Protein AF-A0A660YUV0-F1 (afdb_monomer_lite)

Foldseek 3Di:
DLPDDLVRQCVAQQRHNQLSVVSPVCSVPDFDAALVSSVVSRGLSLRRQVPDDRVNHRHDDDPVSVPPD

pLDDT: mean 91.66, std 12.8, range [43.25, 98.69]

Secondary structure (DSSP, 8-state):
-TT--HHHHHTSTT--HHHHHHHHHHTTTS---SHHHHHHTT--HHHHTTT--BTTBPPP--GGGTT--

Radius of gyration: 10.94 Å; chains: 1; bounding box: 30×25×21 Å

Sequence (69 aa):
VNTASKEQLLRVPGIGPKSARRILKLRRQHRFRDLKDLSAVGAIASRSAQFVLLNGKRPQMSKQLQFGL

Structure (mmCIF, N/CA/C/O backbone):
data_AF-A0A660YUV0-F1
#
_entry.id   AF-A0A660YUV0-F1
#
loop_
_atom_site.group_PDB
_atom_site.id
_atom_site.type_symbol
_atom_site.label_atom_id
_atom_site.label_alt_id
_atom_site.label_comp_id
_atom_site.label_asym_id
_atom_site.label_entity_id
_atom_site.label_seq_id
_atom_site.pdbx_PDB_ins_code
_atom_site.Cartn_x
_atom_site.Cartn_y
_atom_site.Cartn_z
_atom_site.occupancy
_atom_site.B_iso_or_equiv
_atom_site.auth_seq_id
_atom_site.auth_comp_id
_atom_site.auth_asym_id
_atom_site.auth_atom_id
_atom_site.pdbx_PDB_model_num
ATOM 1 N N . VAL A 1 1 ? -6.261 -3.837 2.180 1.00 97.56 1 VAL A N 1
ATOM 2 C CA . VAL A 1 1 ? -5.880 -2.966 1.032 1.00 97.56 1 VAL A CA 1
ATOM 3 C C . VAL A 1 1 ? -7.061 -2.561 0.152 1.00 97.56 1 VAL A C 1
ATOM 5 O O . VAL A 1 1 ? -7.317 -1.369 0.029 1.00 97.56 1 VAL A O 1
ATOM 8 N N . ASN A 1 2 ? -7.791 -3.507 -0.454 1.00 98.12 2 ASN A N 1
ATOM 9 C CA . ASN A 1 2 ? -8.800 -3.206 -1.490 1.0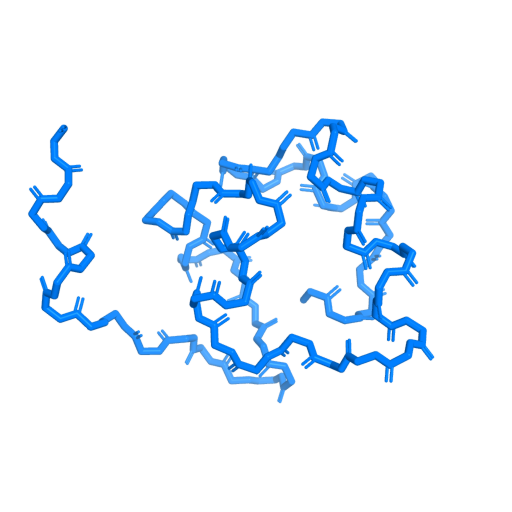0 98.12 2 ASN A CA 1
ATOM 10 C C . ASN A 1 2 ? -9.959 -2.291 -1.050 1.00 98.12 2 ASN A C 1
ATOM 12 O O . ASN A 1 2 ? -10.586 -1.671 -1.899 1.00 98.12 2 ASN A O 1
ATOM 16 N N . THR A 1 3 ? -10.209 -2.158 0.251 1.00 97.75 3 THR A N 1
ATOM 17 C CA . THR A 1 3 ? -11.295 -1.336 0.811 1.00 97.75 3 THR A CA 1
ATOM 18 C C . THR A 1 3 ? -10.811 -0.135 1.628 1.00 97.75 3 THR A C 1
ATOM 20 O O . THR A 1 3 ? -11.614 0.719 1.974 1.00 97.75 3 THR A O 1
ATOM 23 N N . ALA A 1 4 ? -9.509 -0.027 1.916 1.00 98.19 4 ALA A N 1
ATOM 24 C CA . ALA A 1 4 ? -8.977 0.981 2.839 1.00 98.19 4 ALA A CA 1
ATOM 25 C C . ALA A 1 4 ? -9.145 2.421 2.309 1.00 98.19 4 ALA A C 1
ATOM 27 O O . ALA A 1 4 ? -9.013 2.655 1.107 1.00 98.19 4 ALA A O 1
ATOM 28 N N . SER A 1 5 ? -9.393 3.409 3.163 1.00 98.62 5 SER A N 1
ATOM 29 C CA . SER A 1 5 ? -9.343 4.819 2.751 1.00 98.62 5 SER A CA 1
ATOM 30 C C . SER A 1 5 ? -7.909 5.245 2.396 1.00 98.62 5 SER A C 1
ATOM 32 O O . SER A 1 5 ? -6.940 4.529 2.671 1.00 98.62 5 SER A O 1
ATOM 34 N N . LYS A 1 6 ? -7.746 6.425 1.786 1.00 98.56 6 LYS A N 1
ATOM 35 C CA . LYS A 1 6 ? -6.415 6.985 1.507 1.00 98.56 6 LYS A CA 1
ATOM 36 C C . LYS A 1 6 ? -5.625 7.187 2.804 1.00 98.56 6 LYS A C 1
ATOM 38 O O . LYS A 1 6 ? -4.447 6.857 2.863 1.00 98.56 6 LYS A O 1
ATOM 43 N N . GLU A 1 7 ? -6.288 7.693 3.834 1.00 98.69 7 GLU A N 1
ATOM 44 C CA . GLU A 1 7 ? -5.731 8.001 5.151 1.00 98.69 7 GLU A CA 1
ATOM 45 C C . GLU A 1 7 ? -5.285 6.718 5.853 1.00 98.69 7 GLU A C 1
ATOM 47 O O . GLU A 1 7 ? -4.190 6.668 6.404 1.00 98.69 7 GLU A O 1
ATOM 52 N N . GLN A 1 8 ? -6.088 5.651 5.769 1.00 98.62 8 GLN A N 1
ATOM 53 C CA . GLN A 1 8 ? -5.715 4.337 6.295 1.00 98.62 8 GLN A CA 1
ATOM 54 C C . GLN A 1 8 ? -4.483 3.770 5.582 1.00 98.62 8 GLN A C 1
ATOM 56 O O . GLN A 1 8 ? -3.588 3.247 6.239 1.00 98.62 8 GLN A O 1
ATOM 61 N N . LEU A 1 9 ? -4.404 3.900 4.252 1.00 98.62 9 LEU A N 1
ATOM 62 C CA . LEU A 1 9 ? -3.237 3.458 3.483 1.00 98.62 9 LEU A CA 1
ATOM 63 C C . LEU A 1 9 ? -1.965 4.216 3.881 1.00 98.62 9 LEU A C 1
ATOM 65 O O . LEU A 1 9 ? -0.910 3.604 3.975 1.00 98.62 9 LEU A O 1
ATOM 69 N N . LEU A 1 10 ? -2.059 5.521 4.146 1.00 98.56 10 LEU A N 1
ATOM 70 C CA . LEU A 1 10 ? -0.911 6.356 4.520 1.00 98.56 10 LEU A CA 1
ATOM 71 C C . LEU A 1 10 ? -0.349 6.064 5.917 1.00 98.56 10 LEU A C 1
ATOM 73 O O . LEU A 1 10 ? 0.783 6.443 6.198 1.00 98.56 10 LEU A O 1
ATOM 77 N N . ARG A 1 11 ? -1.110 5.391 6.787 1.00 98.31 11 ARG A N 1
ATOM 78 C CA . ARG A 1 11 ? -0.627 4.947 8.105 1.00 98.31 11 ARG A CA 1
ATOM 79 C C . ARG A 1 11 ? 0.179 3.648 8.042 1.00 98.31 11 ARG A C 1
ATOM 81 O O . ARG A 1 11 ? 0.778 3.264 9.039 1.00 98.31 11 ARG A O 1
ATOM 88 N N . VAL A 1 12 ? 0.180 2.954 6.903 1.00 98.12 12 VAL A N 1
ATOM 89 C CA . VAL A 1 12 ? 0.866 1.668 6.749 1.00 98.12 12 VAL A CA 1
ATOM 90 C C . VAL A 1 12 ? 2.340 1.897 6.395 1.00 98.12 12 VAL A C 1
ATOM 92 O O . VAL A 1 12 ? 2.624 2.500 5.354 1.00 98.12 12 VAL A O 1
ATOM 95 N N . PRO A 1 13 ? 3.295 1.365 7.181 1.00 98.00 13 PRO A N 1
ATOM 96 C CA . PRO A 1 13 ? 4.710 1.412 6.831 1.00 98.00 13 PRO A CA 1
ATOM 97 C C . PRO A 1 13 ? 4.971 0.870 5.419 1.00 98.00 13 PRO A C 1
ATOM 99 O O . PRO A 1 13 ? 4.504 -0.204 5.045 1.00 98.00 13 PRO A O 1
ATOM 102 N N . GLY A 1 14 ? 5.715 1.628 4.611 1.00 97.56 14 GLY A N 1
ATOM 103 C CA . GLY A 1 14 ? 6.006 1.267 3.220 1.00 97.56 14 GLY A CA 1
ATOM 104 C C . GLY A 1 14 ? 4.953 1.695 2.189 1.00 97.56 14 GLY A C 1
ATOM 105 O O . GLY A 1 14 ? 5.182 1.501 0.995 1.00 97.56 14 GLY A O 1
ATOM 106 N N . ILE A 1 15 ? 3.836 2.310 2.593 1.00 98.44 15 ILE A N 1
ATOM 107 C CA . ILE A 1 15 ? 2.853 2.900 1.673 1.00 98.44 15 ILE A CA 1
ATOM 108 C C . ILE A 1 15 ? 2.889 4.427 1.799 1.00 98.44 15 ILE A C 1
ATOM 110 O O . ILE A 1 15 ? 2.486 4.999 2.804 1.00 98.44 15 ILE A O 1
ATOM 114 N N . GLY A 1 16 ? 3.361 5.100 0.747 1.00 98.38 16 GLY A N 1
ATOM 115 C CA . GLY A 1 16 ? 3.428 6.561 0.677 1.00 98.38 16 GLY A CA 1
ATOM 116 C C . GLY A 1 16 ? 2.339 7.174 -0.214 1.00 98.38 16 GLY A C 1
ATOM 117 O O . GLY A 1 16 ? 1.594 6.454 -0.883 1.00 98.38 16 GLY A O 1
ATOM 118 N N . PRO A 1 17 ? 2.268 8.516 -0.326 1.00 98.56 17 PRO A N 1
ATOM 119 C CA . PRO A 1 17 ? 1.246 9.211 -1.117 1.00 98.56 17 PRO A CA 1
ATOM 120 C C . PRO A 1 17 ? 1.141 8.747 -2.572 1.00 98.56 17 PRO A C 1
ATOM 122 O O . PRO A 1 17 ? 0.039 8.653 -3.116 1.00 98.56 17 PRO A O 1
ATOM 125 N N . LYS A 1 18 ? 2.275 8.429 -3.209 1.00 98.50 18 LYS A N 1
ATOM 126 C CA . LYS A 1 18 ? 2.317 7.963 -4.601 1.00 98.50 18 LYS A CA 1
ATOM 127 C C . LYS A 1 18 ? 1.712 6.564 -4.754 1.00 98.50 18 LYS A C 1
ATOM 129 O O . LYS A 1 18 ? 0.857 6.374 -5.619 1.00 98.50 18 LYS A O 1
ATOM 134 N N . SER A 1 19 ? 2.118 5.605 -3.919 1.00 98.31 19 SER A N 1
ATOM 135 C CA . SER A 1 19 ? 1.587 4.238 -3.963 1.00 98.31 19 SER A CA 1
ATOM 136 C C . SER A 1 19 ? 0.140 4.177 -3.475 1.00 98.31 19 SER A C 1
ATOM 138 O O . SER A 1 19 ? -0.675 3.535 -4.128 1.00 98.31 19 SER A O 1
ATOM 140 N N . ALA A 1 20 ? -0.241 4.945 -2.449 1.00 98.69 20 ALA A N 1
ATOM 141 C CA . ALA A 1 20 ? -1.635 5.070 -2.014 1.00 98.69 20 ALA A CA 1
ATOM 142 C C . ALA A 1 20 ? -2.558 5.545 -3.152 1.00 98.69 20 ALA A C 1
ATOM 144 O O . ALA A 1 20 ? -3.592 4.928 -3.407 1.00 98.69 20 ALA A O 1
ATOM 145 N N . ARG A 1 21 ? -2.166 6.588 -3.905 1.00 98.62 21 ARG A N 1
ATOM 146 C CA . ARG A 1 21 ? -2.930 7.047 -5.084 1.00 98.62 21 ARG A CA 1
ATOM 147 C C . ARG A 1 21 ? -3.082 5.952 -6.143 1.00 98.62 21 ARG A C 1
ATOM 149 O O . ARG A 1 21 ? -4.171 5.778 -6.687 1.00 98.62 21 ARG A O 1
ATOM 156 N N . ARG A 1 22 ? -2.016 5.197 -6.422 1.00 98.56 22 ARG A N 1
ATOM 157 C CA . ARG A 1 22 ? -2.056 4.087 -7.389 1.00 98.56 22 ARG A CA 1
ATOM 158 C C . ARG A 1 22 ? -2.946 2.942 -6.921 1.00 98.56 22 ARG A C 1
ATOM 160 O O . ARG A 1 22 ? -3.734 2.456 -7.723 1.00 98.56 22 ARG A O 1
ATOM 167 N N . ILE A 1 23 ? -2.889 2.574 -5.640 1.00 98.50 23 ILE A N 1
ATOM 168 C CA . ILE A 1 23 ? -3.770 1.563 -5.038 1.00 98.50 23 ILE A CA 1
ATOM 169 C C . ILE A 1 23 ? -5.237 1.966 -5.211 1.00 98.50 23 ILE A C 1
ATOM 171 O O . ILE A 1 23 ? -6.038 1.167 -5.689 1.00 98.50 23 ILE A O 1
ATOM 175 N N . LEU A 1 24 ? -5.593 3.210 -4.870 1.00 98.50 24 LEU A N 1
ATOM 176 C CA . LEU A 1 24 ? -6.969 3.711 -4.987 1.00 98.50 24 LEU A CA 1
ATOM 177 C C . LEU A 1 24 ? -7.488 3.691 -6.428 1.00 98.50 24 LEU A C 1
ATOM 179 O O . LEU A 1 24 ? -8.661 3.384 -6.641 1.00 98.50 24 LEU A O 1
ATOM 183 N N . LYS A 1 25 ? -6.625 4.011 -7.401 1.00 98.25 25 LYS A N 1
ATOM 184 C CA . LYS A 1 25 ? -6.961 3.952 -8.827 1.00 98.25 25 LYS A CA 1
ATOM 185 C C . LYS A 1 25 ? -7.137 2.504 -9.292 1.00 98.25 25 LYS A C 1
ATOM 187 O O . LYS A 1 25 ? -8.191 2.158 -9.814 1.00 98.25 25 LYS A O 1
ATOM 192 N N . LEU A 1 26 ? -6.127 1.660 -9.079 1.00 97.81 26 LEU A N 1
ATOM 193 C CA . LEU A 1 26 ? -6.070 0.312 -9.648 1.00 97.81 26 LEU A CA 1
ATOM 194 C C . LEU A 1 26 ? -7.063 -0.654 -9.009 1.00 97.81 26 LEU A C 1
ATOM 196 O O . LEU A 1 26 ? -7.632 -1.472 -9.721 1.00 97.81 26 LEU A O 1
ATOM 200 N N . ARG A 1 27 ? -7.364 -0.521 -7.710 1.00 97.25 27 ARG A N 1
ATOM 201 C CA . ARG A 1 27 ? -8.292 -1.437 -7.020 1.00 97.25 27 ARG A CA 1
ATOM 202 C C . ARG A 1 27 ? -9.725 -1.426 -7.559 1.00 97.25 27 ARG A C 1
ATOM 204 O O . ARG A 1 27 ? -10.493 -2.323 -7.233 1.00 97.25 27 ARG A O 1
ATOM 211 N N . ARG A 1 28 ? -10.084 -0.403 -8.346 1.00 96.12 28 ARG A N 1
ATOM 212 C CA . ARG A 1 28 ? -11.375 -0.311 -9.045 1.00 96.12 28 ARG A CA 1
ATOM 213 C C . ARG A 1 28 ? -11.460 -1.268 -10.237 1.00 96.12 28 ARG A C 1
ATOM 215 O O . ARG A 1 28 ? -12.557 -1.616 -10.641 1.00 96.12 28 ARG A O 1
ATOM 222 N N . GLN A 1 29 ? -10.313 -1.665 -10.789 1.00 96.31 29 GLN A N 1
ATOM 223 C CA . GLN A 1 29 ? -10.194 -2.513 -11.979 1.00 96.31 29 GLN A CA 1
ATOM 224 C C . GLN A 1 29 ? -9.610 -3.890 -11.628 1.00 96.31 29 GLN A C 1
ATOM 226 O O . GLN A 1 29 ? -10.078 -4.912 -12.116 1.00 96.31 29 GLN A O 1
ATOM 231 N N . HIS A 1 30 ? -8.621 -3.929 -10.729 1.00 94.56 30 HIS A N 1
ATOM 232 C CA . HIS A 1 30 ? -7.890 -5.135 -10.348 1.00 94.56 30 HIS A CA 1
ATOM 233 C C . HIS A 1 30 ? -7.722 -5.218 -8.833 1.00 94.56 30 HIS A C 1
ATOM 235 O O . HIS A 1 30 ? -7.219 -4.295 -8.197 1.00 94.56 30 HIS A O 1
ATOM 241 N N . ARG A 1 31 ? -8.111 -6.344 -8.227 1.00 95.75 31 ARG A N 1
ATOM 242 C CA . ARG A 1 31 ? -7.924 -6.551 -6.783 1.00 95.75 31 ARG A CA 1
ATOM 243 C C . ARG A 1 31 ? -6.473 -6.916 -6.488 1.00 95.75 31 ARG A C 1
ATOM 245 O O . ARG A 1 31 ? -5.957 -7.841 -7.097 1.00 95.75 31 ARG A O 1
ATOM 252 N N . PHE A 1 32 ? -5.895 -6.292 -5.464 1.00 96.81 32 PHE A N 1
ATOM 253 C CA . PHE A 1 32 ? -4.620 -6.708 -4.878 1.00 96.81 32 PHE A CA 1
ATOM 254 C C . PHE A 1 32 ? -4.824 -8.025 -4.116 1.00 96.81 32 PHE A C 1
ATOM 256 O O . PHE A 1 32 ? -5.695 -8.099 -3.236 1.00 96.81 32 PHE A O 1
ATOM 263 N N . ARG A 1 33 ? -4.071 -9.062 -4.479 1.00 95.25 33 ARG A N 1
ATOM 264 C CA . ARG A 1 33 ? -4.182 -10.442 -3.986 1.00 95.25 33 ARG A CA 1
ATOM 265 C C . ARG A 1 33 ? -2.916 -10.903 -3.275 1.00 95.25 33 ARG A C 1
ATOM 267 O O . ARG A 1 33 ? -3.038 -11.665 -2.321 1.00 95.25 33 ARG A O 1
ATOM 274 N N . ASP A 1 34 ? -1.750 -10.405 -3.674 1.00 94.88 34 ASP A N 1
ATOM 275 C CA . ASP A 1 34 ? -0.476 -10.744 -3.038 1.00 94.88 34 ASP A CA 1
ATOM 276 C C . ASP A 1 34 ? 0.456 -9.529 -2.831 1.00 94.88 34 ASP A C 1
ATOM 278 O O . ASP A 1 34 ? 0.126 -8.377 -3.127 1.00 94.88 34 ASP A O 1
ATOM 282 N N . LEU A 1 35 ? 1.624 -9.781 -2.232 1.00 94.69 35 LEU A N 1
ATOM 283 C CA . LEU A 1 35 ? 2.630 -8.750 -1.972 1.00 94.69 35 LEU A CA 1
ATOM 284 C C . LEU A 1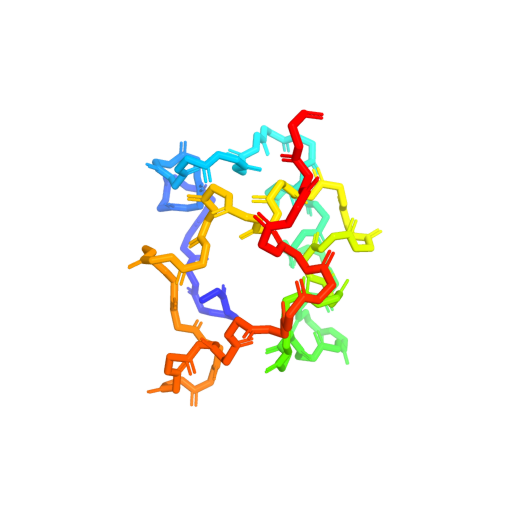 35 ? 3.289 -8.215 -3.248 1.00 94.69 35 LEU A C 1
ATOM 286 O O . LEU A 1 35 ? 3.748 -7.073 -3.244 1.00 94.69 35 LEU A O 1
ATOM 290 N N . LYS A 1 36 ? 3.334 -9.000 -4.331 1.00 94.25 36 LYS A N 1
ATOM 291 C CA . LYS A 1 36 ? 3.911 -8.559 -5.607 1.00 94.25 36 LYS A CA 1
ATOM 292 C C . LYS A 1 36 ? 3.048 -7.466 -6.219 1.00 94.25 36 LYS A C 1
ATOM 294 O O . LYS A 1 36 ? 3.602 -6.485 -6.708 1.00 94.25 36 LYS A O 1
ATOM 299 N N . ASP A 1 37 ? 1.726 -7.564 -6.088 1.00 95.31 37 ASP A N 1
ATOM 300 C CA . ASP A 1 37 ? 0.811 -6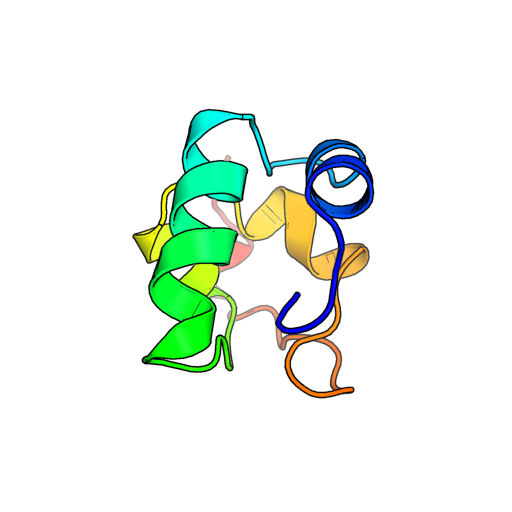.501 -6.513 1.00 95.31 37 ASP A CA 1
ATOM 301 C C . ASP A 1 37 ? 1.121 -5.168 -5.807 1.00 95.31 37 ASP A C 1
ATOM 303 O O . ASP A 1 37 ? 1.112 -4.102 -6.426 1.00 95.31 37 ASP A O 1
ATOM 307 N N . LEU A 1 38 ? 1.426 -5.211 -4.502 1.00 95.69 38 LEU A N 1
ATOM 308 C CA . LEU A 1 38 ? 1.796 -4.018 -3.730 1.00 95.69 38 LEU A CA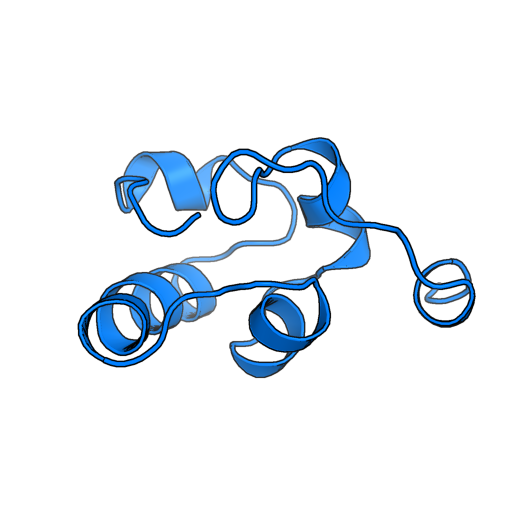 1
ATOM 309 C C . LEU A 1 38 ? 3.145 -3.445 -4.180 1.00 95.69 38 LEU A C 1
ATOM 311 O O . LEU A 1 38 ? 3.262 -2.232 -4.379 1.00 95.69 38 LEU A O 1
ATOM 315 N N . SER A 1 39 ? 4.142 -4.304 -4.392 1.00 95.88 39 SER A N 1
ATOM 316 C CA . SER A 1 39 ? 5.440 -3.889 -4.933 1.00 95.88 39 SER A CA 1
ATOM 317 C C . SER A 1 39 ? 5.305 -3.251 -6.317 1.00 95.88 39 SER A C 1
ATOM 319 O O . SER A 1 39 ? 5.893 -2.200 -6.566 1.00 95.88 39 SER A O 1
ATOM 321 N N . ALA A 1 40 ? 4.465 -3.813 -7.192 1.00 96.12 40 ALA A N 1
ATOM 322 C CA . ALA A 1 40 ? 4.249 -3.322 -8.554 1.00 96.12 40 ALA A CA 1
ATOM 323 C C . ALA A 1 40 ? 3.688 -1.889 -8.599 1.00 96.12 40 ALA A C 1
ATOM 325 O O . ALA A 1 40 ? 3.944 -1.137 -9.539 1.00 96.12 40 ALA A O 1
ATOM 326 N N . VAL A 1 41 ? 2.962 -1.463 -7.561 1.00 96.56 41 VAL A N 1
ATOM 327 C CA . VAL A 1 41 ? 2.451 -0.084 -7.449 1.00 96.56 41 VAL A CA 1
ATOM 328 C C . VAL A 1 41 ? 3.384 0.857 -6.680 1.00 96.56 41 VAL A C 1
ATOM 330 O O . VAL A 1 41 ? 3.079 2.047 -6.511 1.00 96.56 41 VAL A O 1
ATOM 333 N N . GLY A 1 42 ? 4.553 0.358 -6.274 1.00 96.69 42 GLY A N 1
ATOM 334 C CA . GLY A 1 42 ? 5.600 1.098 -5.577 1.00 96.69 42 GLY A CA 1
ATOM 335 C C . GLY A 1 42 ? 5.402 1.185 -4.065 1.00 96.69 42 GLY A C 1
ATOM 336 O O . GLY A 1 42 ? 5.869 2.145 -3.457 1.00 96.69 42 GLY A O 1
ATOM 337 N N . ALA A 1 43 ? 4.660 0.256 -3.458 1.00 97.44 43 ALA A N 1
ATOM 338 C CA . ALA A 1 43 ? 4.701 0.072 -2.011 1.00 97.44 43 ALA A CA 1
ATOM 339 C C . ALA A 1 43 ? 5.893 -0.816 -1.624 1.00 97.44 43 ALA A C 1
ATOM 341 O O . ALA A 1 43 ? 6.274 -1.718 -2.364 1.00 97.44 43 ALA A O 1
ATOM 342 N N . ILE A 1 44 ? 6.458 -0.593 -0.439 1.00 96.56 44 ILE A N 1
ATOM 343 C CA . ILE A 1 44 ? 7.494 -1.462 0.121 1.00 96.56 44 ILE A CA 1
ATOM 344 C C . ILE A 1 44 ? 6.785 -2.646 0.784 1.00 96.56 44 ILE A C 1
ATOM 346 O O . ILE A 1 44 ? 6.332 -2.567 1.931 1.00 96.56 44 ILE A O 1
ATOM 350 N N . ALA A 1 45 ? 6.627 -3.738 0.034 1.00 93.69 45 ALA A N 1
ATOM 351 C CA . ALA A 1 45 ? 5.870 -4.906 0.476 1.00 93.69 45 ALA A CA 1
ATOM 352 C C . ALA A 1 45 ? 6.421 -5.531 1.768 1.00 93.69 45 ALA A C 1
ATOM 354 O O . ALA A 1 45 ? 5.638 -5.895 2.641 1.00 93.69 45 ALA A O 1
ATOM 355 N N . SER A 1 46 ? 7.748 -5.579 1.938 1.00 93.12 46 SER A N 1
ATOM 356 C CA . SER A 1 46 ? 8.393 -6.102 3.153 1.00 93.12 46 SER A CA 1
ATOM 357 C C . SER A 1 46 ? 7.987 -5.339 4.419 1.00 93.12 46 SER A C 1
ATOM 359 O O . SER A 1 46 ? 7.741 -5.955 5.450 1.00 93.12 46 SER A O 1
ATOM 361 N N . ARG A 1 47 ? 7.834 -4.010 4.332 1.00 94.94 47 ARG A N 1
ATOM 362 C CA . ARG A 1 47 ? 7.413 -3.159 5.460 1.00 94.94 47 ARG A CA 1
ATOM 363 C C . ARG A 1 47 ? 5.903 -3.170 5.692 1.00 94.94 47 ARG A C 1
ATOM 365 O O . ARG A 1 47 ? 5.463 -2.988 6.819 1.00 94.94 47 ARG A O 1
ATOM 372 N N . SER A 1 48 ? 5.110 -3.388 4.644 1.00 96.00 48 SER A N 1
ATOM 373 C CA . SER A 1 48 ? 3.642 -3.337 4.727 1.00 96.00 48 SER A CA 1
ATOM 374 C C . SER A 1 48 ? 2.993 -4.680 5.067 1.00 96.00 48 SER A C 1
ATOM 376 O O . SER A 1 48 ? 1.883 -4.686 5.600 1.00 96.00 48 SER A O 1
ATOM 378 N N . ALA A 1 49 ? 3.662 -5.809 4.803 1.00 94.62 49 ALA A N 1
ATOM 379 C CA . ALA A 1 49 ? 3.089 -7.156 4.885 1.00 94.62 49 ALA A CA 1
ATOM 380 C C . ALA A 1 49 ? 2.419 -7.484 6.230 1.00 94.62 49 ALA A C 1
ATOM 382 O O . ALA A 1 49 ? 1.377 -8.137 6.252 1.00 94.62 49 ALA A O 1
ATOM 383 N N . GLN A 1 50 ? 2.981 -7.006 7.341 1.00 94.69 50 GLN A N 1
ATOM 384 C CA . GLN A 1 50 ? 2.462 -7.274 8.687 1.00 94.69 50 GLN A CA 1
ATOM 385 C C . GLN A 1 50 ? 1.214 -6.450 9.047 1.00 94.69 50 GLN A C 1
ATOM 387 O O . GLN A 1 50 ? 0.485 -6.811 9.967 1.00 94.69 50 GLN A O 1
ATOM 392 N N . PHE A 1 51 ? 0.937 -5.369 8.315 1.00 96.50 51 PHE A N 1
ATOM 393 C CA . PHE A 1 51 ? -0.106 -4.392 8.653 1.00 96.50 51 PHE A CA 1
ATOM 394 C C . PHE A 1 51 ? -1.320 -4.451 7.724 1.00 96.50 51 PHE A C 1
ATOM 396 O O . PHE A 1 51 ? -2.281 -3.701 7.903 1.00 96.50 51 PHE A O 1
ATOM 403 N N . VAL A 1 52 ? -1.285 -5.301 6.695 1.00 96.44 52 VAL A N 1
ATOM 404 C CA . VAL A 1 52 ? -2.316 -5.322 5.658 1.00 96.44 52 VAL A CA 1
ATOM 405 C C . VAL A 1 52 ? -2.917 -6.700 5.460 1.00 96.44 52 VAL A C 1
ATOM 407 O O . VAL A 1 52 ? -2.248 -7.725 5.518 1.00 96.44 52 VAL A O 1
ATOM 410 N N . LEU A 1 53 ? -4.206 -6.700 5.127 1.00 97.06 53 LEU A N 1
ATOM 411 C CA . LEU A 1 53 ? -4.888 -7.856 4.563 1.00 97.06 53 LEU A CA 1
ATOM 412 C C . LEU A 1 53 ? -5.142 -7.651 3.069 1.00 97.06 53 LEU A C 1
ATOM 414 O O . LEU A 1 53 ? -5.522 -6.556 2.614 1.00 97.06 53 LEU A O 1
ATOM 418 N N . LEU A 1 54 ? -5.006 -8.744 2.327 1.00 95.81 54 LEU A N 1
ATOM 419 C CA . LEU A 1 54 ? -5.322 -8.856 0.910 1.00 95.81 54 LEU A CA 1
ATOM 420 C C . LEU A 1 54 ? -6.533 -9.779 0.779 1.00 95.81 54 LEU A C 1
ATOM 422 O O . LEU A 1 54 ? -6.442 -10.987 0.961 1.00 95.81 54 LEU A O 1
ATOM 426 N N . ASN A 1 55 ? -7.706 -9.177 0.551 1.00 91.75 55 ASN A N 1
ATOM 427 C CA . ASN A 1 55 ? -9.005 -9.870 0.538 1.00 91.75 55 ASN A CA 1
ATOM 428 C C . ASN A 1 55 ? -9.267 -10.712 1.801 1.00 91.75 55 ASN A C 1
ATOM 430 O O . ASN A 1 55 ? -9.656 -11.870 1.713 1.00 91.75 55 ASN A O 1
ATOM 434 N N . GLY A 1 56 ? -9.025 -10.124 2.977 1.00 92.75 56 GLY A N 1
ATOM 435 C CA . GLY A 1 56 ? -9.262 -10.775 4.270 1.00 92.75 56 GLY A CA 1
ATOM 436 C C . GLY A 1 56 ? -8.167 -11.750 4.709 1.00 92.75 56 GLY A C 1
ATOM 437 O O . GLY A 1 56 ? -8.210 -12.227 5.835 1.00 92.75 56 GLY A O 1
ATOM 438 N N . LYS A 1 57 ? -7.158 -12.015 3.870 1.00 93.31 57 LYS A N 1
ATOM 439 C CA . LYS A 1 57 ? -6.064 -12.938 4.189 1.00 93.31 57 LYS A CA 1
ATOM 440 C C . LYS A 1 57 ? -4.770 -12.186 4.477 1.00 93.31 57 LYS A C 1
ATOM 442 O O . LYS A 1 57 ? -4.476 -11.177 3.827 1.00 93.31 57 LYS A O 1
ATOM 447 N N . ARG A 1 58 ? -3.996 -12.685 5.447 1.00 92.75 58 ARG A N 1
ATOM 448 C CA . ARG A 1 58 ? -2.619 -12.225 5.661 1.00 92.75 58 ARG A CA 1
ATOM 449 C C . ARG A 1 58 ? -1.781 -12.644 4.449 1.00 92.75 58 ARG A C 1
ATOM 451 O O . ARG A 1 58 ? -1.862 -13.807 4.051 1.00 92.75 58 ARG A O 1
ATOM 458 N N . PRO A 1 59 ? -1.014 -11.729 3.843 1.00 91.06 59 PRO A N 1
ATOM 459 C CA . PRO A 1 59 ? -0.126 -12.092 2.752 1.00 91.06 59 PRO A CA 1
ATOM 460 C C . PRO A 1 59 ? 0.925 -13.102 3.223 1.00 91.06 59 PRO A C 1
ATOM 462 O O . PRO A 1 59 ? 1.513 -12.937 4.291 1.00 91.06 59 PRO A O 1
ATOM 465 N N . GLN A 1 60 ? 1.204 -14.122 2.411 1.00 86.81 60 GLN A N 1
ATOM 466 C CA . GLN A 1 60 ? 2.358 -14.985 2.650 1.00 86.81 60 GLN A CA 1
ATOM 467 C C . GLN A 1 60 ? 3.636 -14.224 2.292 1.00 86.81 60 GLN A C 1
ATOM 469 O O . GLN A 1 60 ? 3.783 -13.725 1.175 1.00 86.81 60 GLN A O 1
ATOM 474 N N . MET A 1 61 ? 4.579 -14.147 3.232 1.00 75.94 61 MET A N 1
ATOM 475 C CA . MET A 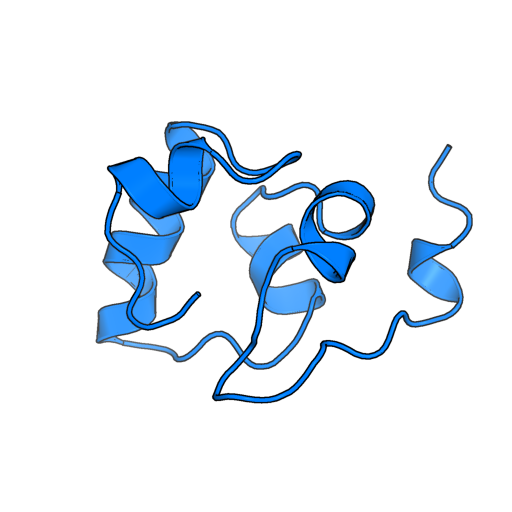1 61 ? 5.923 -13.670 2.921 1.00 75.94 61 MET A CA 1
ATOM 476 C C . MET A 1 61 ? 6.642 -14.745 2.109 1.00 75.94 61 MET A C 1
ATOM 478 O O . MET A 1 61 ? 7.073 -15.762 2.647 1.00 75.94 61 MET A O 1
ATOM 482 N N . SER A 1 62 ? 6.787 -14.523 0.805 1.00 67.62 62 SER A N 1
ATOM 483 C CA . SER A 1 62 ? 7.697 -15.329 -0.008 1.00 67.62 62 SER A CA 1
ATOM 484 C C . SER A 1 62 ? 9.130 -15.147 0.499 1.00 67.62 62 SER A C 1
ATOM 486 O O . SER A 1 62 ? 9.527 -14.008 0.753 1.00 67.62 62 SER A O 1
ATOM 488 N N 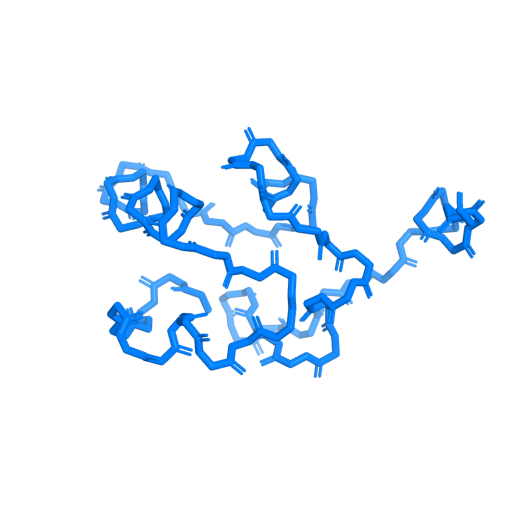. LYS A 1 63 ? 9.929 -16.224 0.562 1.00 61.41 63 LYS A N 1
ATOM 489 C CA . LYS A 1 63 ? 11.361 -16.179 0.942 1.00 61.41 63 LYS A CA 1
ATOM 490 C C . LYS A 1 63 ? 12.142 -15.073 0.214 1.00 61.41 63 LYS A C 1
ATOM 492 O O . LYS A 1 63 ? 12.991 -14.425 0.804 1.00 61.41 63 LYS A O 1
ATOM 497 N N . GLN A 1 64 ? 11.778 -14.784 -1.033 1.00 63.09 64 GLN A N 1
ATOM 498 C CA . GLN A 1 64 ? 12.387 -13.749 -1.874 1.00 63.09 64 GLN A CA 1
ATOM 499 C C . GLN A 1 64 ? 12.258 -12.313 -1.324 1.00 63.09 64 GLN A C 1
ATOM 501 O O . GLN A 1 64 ? 13.092 -11.470 -1.625 1.00 63.09 64 GLN A O 1
ATOM 506 N N . LEU A 1 65 ? 11.238 -12.031 -0.505 1.00 59.72 65 LEU A N 1
ATOM 507 C CA . LEU A 1 65 ? 11.033 -10.727 0.145 1.00 59.72 65 LEU A CA 1
ATOM 508 C C . LEU A 1 65 ? 11.679 -10.644 1.539 1.00 59.72 65 LEU A C 1
ATOM 510 O O . LEU A 1 65 ? 11.685 -9.567 2.127 1.00 59.72 65 LEU A O 1
ATOM 514 N N . GLN A 1 66 ? 12.196 -11.756 2.077 1.00 56.50 66 GLN A N 1
ATOM 515 C CA . GLN A 1 66 ? 12.827 -11.794 3.403 1.00 56.50 66 GLN A CA 1
ATOM 516 C C . GLN A 1 66 ? 14.275 -11.274 3.391 1.00 56.50 66 GLN A C 1
ATOM 518 O O . GLN A 1 66 ? 14.780 -10.899 4.440 1.00 56.50 66 GLN A O 1
ATOM 523 N N . PHE A 1 67 ? 14.916 -11.202 2.218 1.00 57.88 67 PHE A N 1
ATOM 524 C CA . PHE A 1 67 ? 16.328 -10.815 2.068 1.00 57.88 67 PHE A CA 1
ATOM 525 C C . PHE A 1 67 ? 16.544 -9.423 1.452 1.00 57.88 67 PHE A C 1
ATOM 527 O O . PHE A 1 67 ? 17.659 -9.089 1.067 1.00 57.88 67 PHE A O 1
ATOM 534 N N . GLY A 1 68 ? 15.494 -8.606 1.335 1.00 55.19 68 GLY A N 1
ATOM 535 C CA . GLY A 1 68 ? 15.631 -7.218 0.888 1.00 55.19 68 GLY A CA 1
ATOM 536 C C . GLY A 1 68 ? 16.103 -6.319 2.030 1.00 55.19 68 GLY A C 1
ATOM 537 O O . GLY A 1 68 ? 15.255 -5.722 2.697 1.00 55.19 68 GLY A O 1
ATOM 538 N N . LEU A 1 69 ? 17.422 -6.283 2.257 1.00 43.25 69 LEU A N 1
ATOM 539 C CA . LEU A 1 69 ? 18.127 -5.231 3.001 1.00 43.25 69 LEU A CA 1
ATOM 540 C C . LEU A 1 69 ? 18.234 -3.961 2.149 1.00 43.25 69 LEU A C 1
ATOM 542 O O . LEU A 1 69 ? 18.546 -4.095 0.944 1.00 43.25 69 LEU A O 1
#